Protein AF-A0A2A7B4P8-F1 (afdb_monomer_lite)

Foldseek 3Di:
DDDPVPDDPVVCVVPDDDPVVVVVVVVVVVVDDDQDPVGDPCDPVNVVVVPDPDDDPDPVCPPDD

Secondary structure (DSSP, 8-state):
---GGGS-HHHHHHTSPPHHHHHHHHHHHHS--PPPTTS----HHHHHHTS-SSPP--GGGGS--

Organism: NCBI:txid853

pLDDT: mean 76.45, std 10.88, range [41.94, 91.31]

Structure (mmCIF, N/CA/C/O backbone):
data_AF-A0A2A7B4P8-F1
#
_entry.id   AF-A0A2A7B4P8-F1
#
loop_
_atom_site.group_PDB
_atom_site.id
_atom_site.type_symbol
_atom_site.label_atom_id
_atom_site.label_alt_id
_atom_site.label_comp_id
_atom_site.label_asym_id
_atom_site.label_entity_id
_atom_site.label_seq_id
_atom_site.pdbx_PDB_ins_code
_atom_site.Cartn_x
_atom_site.Cartn_y
_atom_site.Cartn_z
_atom_site.occupancy
_atom_site.B_iso_or_equiv
_atom_site.auth_seq_id
_atom_site.auth_comp_id
_atom_site.auth_asym_id
_atom_site.auth_atom_id
_atom_site.pdbx_PDB_model_num
ATOM 1 N N . MET A 1 1 ? -10.084 -16.133 4.982 1.00 66.44 1 MET A N 1
ATOM 2 C CA . MET A 1 1 ? -10.778 -14.844 4.779 1.00 66.44 1 MET A CA 1
ATOM 3 C C . MET A 1 1 ? -11.702 -14.639 5.968 1.00 66.44 1 MET A C 1
ATOM 5 O O . MET A 1 1 ? -12.516 -15.521 6.212 1.00 66.44 1 MET A O 1
ATOM 9 N N . VAL A 1 2 ? -11.542 -13.569 6.747 1.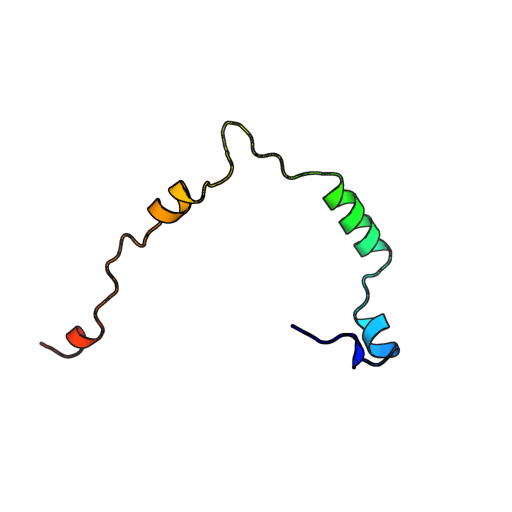00 71.19 2 VAL A N 1
ATOM 10 C CA . VAL A 1 2 ? -12.431 -13.290 7.892 1.00 71.19 2 VAL A CA 1
ATOM 11 C C . VAL A 1 2 ? -13.742 -12.699 7.366 1.00 71.19 2 VAL A C 1
ATOM 13 O O . VAL A 1 2 ? -13.713 -11.830 6.497 1.00 71.19 2 VAL A O 1
ATOM 16 N N . LYS A 1 3 ? -14.891 -13.182 7.853 1.00 77.38 3 LYS A N 1
ATOM 17 C CA . LYS A 1 3 ? -16.217 -12.690 7.451 1.00 77.38 3 LYS A CA 1
ATOM 18 C C . LYS A 1 3 ? -16.646 -11.544 8.364 1.00 77.38 3 LYS A C 1
ATOM 20 O O . LYS A 1 3 ? -17.039 -11.754 9.505 1.00 77.38 3 LYS A O 1
ATOM 25 N N . THR A 1 4 ? -16.603 -10.321 7.852 1.00 75.44 4 THR A N 1
ATOM 26 C CA . THR A 1 4 ? -16.962 -9.110 8.608 1.00 75.44 4 THR A CA 1
ATOM 27 C C . THR A 1 4 ? -18.467 -8.979 8.867 1.00 75.44 4 THR A C 1
ATOM 29 O O . THR A 1 4 ? -18.878 -8.233 9.753 1.00 75.44 4 THR A O 1
ATOM 32 N N . SER A 1 5 ? -19.311 -9.714 8.140 1.00 79.06 5 SER A N 1
ATOM 33 C CA . SER A 1 5 ? -20.768 -9.733 8.319 1.00 79.06 5 SER A CA 1
ATOM 34 C C . SER A 1 5 ? -21.217 -10.327 9.658 1.00 79.06 5 SER A C 1
ATOM 36 O O . SER A 1 5 ? -22.260 -9.929 10.162 1.00 79.06 5 SER A O 1
ATOM 38 N N . GLU A 1 6 ? -20.426 -11.222 10.251 1.00 84.00 6 GLU A N 1
ATOM 39 C CA . GLU A 1 6 ? -20.766 -11.942 11.490 1.00 84.00 6 GLU A CA 1
ATOM 40 C C . GLU A 1 6 ? -20.271 -11.223 12.762 1.00 84.00 6 GLU A C 1
ATOM 42 O O . GLU A 1 6 ? -20.588 -11.644 13.871 1.00 84.00 6 GLU A O 1
ATOM 47 N N . MET A 1 7 ? -19.512 -10.126 12.629 1.00 82.75 7 MET A N 1
ATOM 48 C CA . MET A 1 7 ? -18.968 -9.406 13.786 1.00 82.75 7 MET A CA 1
ATOM 49 C C . MET A 1 7 ? -19.951 -8.379 14.354 1.00 82.75 7 MET A C 1
ATOM 51 O O . MET A 1 7 ? -20.624 -7.660 13.601 1.00 82.75 7 MET A O 1
ATOM 55 N N . SER A 1 8 ? -19.980 -8.280 15.687 1.00 84.62 8 SER A N 1
ATOM 56 C CA . SER A 1 8 ? -20.734 -7.255 16.411 1.00 84.62 8 SER A CA 1
ATOM 57 C C . SER A 1 8 ? -20.239 -5.850 16.056 1.00 84.62 8 SER A C 1
ATOM 59 O O . SER A 1 8 ? -19.118 -5.654 15.583 1.00 84.62 8 SER A O 1
ATOM 61 N N . ILE A 1 9 ? -21.107 -4.857 16.248 1.00 83.62 9 ILE A N 1
ATOM 62 C CA . ILE A 1 9 ? -20.805 -3.456 15.927 1.00 83.62 9 ILE A CA 1
ATOM 63 C C . ILE A 1 9 ? -19.643 -2.943 16.788 1.00 83.62 9 ILE A C 1
ATOM 65 O O . ILE A 1 9 ? -18.764 -2.264 16.271 1.00 83.62 9 ILE A O 1
ATOM 69 N N . GLU A 1 10 ? -19.605 -3.335 18.059 1.00 82.19 10 GLU A N 1
ATOM 70 C CA . GLU A 1 10 ? -18.543 -2.985 19.010 1.00 82.19 10 GLU A CA 1
ATOM 71 C C . GLU A 1 10 ? -17.188 -3.544 18.563 1.00 82.19 10 GLU A C 1
ATOM 73 O O . GLU A 1 10 ? -16.228 -2.795 18.412 1.00 82.19 10 GLU A O 1
ATOM 78 N N . LEU A 1 11 ? -17.136 -4.831 18.201 1.00 83.69 11 LEU A N 1
ATOM 79 C CA . LEU A 1 11 ? -15.906 -5.468 17.727 1.00 83.69 11 LEU A CA 1
ATOM 80 C C . LEU A 1 11 ? -15.404 -4.841 16.415 1.00 83.69 11 LEU A C 1
ATOM 82 O O . LEU A 1 11 ? -14.204 -4.732 16.185 1.00 83.69 11 LEU A O 1
ATOM 86 N N . LYS A 1 12 ? -16.315 -4.390 15.543 1.00 82.12 12 LYS A N 1
ATOM 87 C CA . LYS A 1 12 ? -15.946 -3.647 14.327 1.00 82.12 12 LYS A CA 1
ATOM 88 C C . LYS A 1 12 ? -15.355 -2.278 14.633 1.00 82.12 12 LYS A C 1
ATOM 90 O O . LYS A 1 12 ? -14.510 -1.831 13.869 1.00 82.12 12 LYS A O 1
ATOM 95 N N . GLN A 1 13 ? -15.819 -1.614 15.687 1.00 80.94 13 GLN A N 1
ATOM 96 C CA . GLN A 1 13 ? -15.303 -0.311 16.101 1.00 80.94 13 GLN A CA 1
ATOM 97 C C . GLN A 1 13 ? -13.931 -0.440 16.761 1.00 80.94 13 GLN A C 1
ATOM 99 O O . GLN A 1 13 ? -13.051 0.348 16.443 1.00 80.94 13 GLN A O 1
ATOM 104 N N . GLU A 1 14 ? -13.721 -1.457 17.600 1.00 82.31 14 GLU A N 1
ATOM 105 C CA . GLU A 1 14 ? -12.408 -1.746 18.199 1.00 82.31 14 GLU A CA 1
ATOM 106 C C . GLU A 1 14 ? -11.351 -2.120 17.153 1.00 82.31 14 GLU A C 1
ATOM 108 O O . GLU A 1 14 ? -10.180 -1.785 17.300 1.00 82.31 14 GLU A O 1
ATOM 113 N N . LEU A 1 15 ? -11.762 -2.805 16.084 1.00 82.94 15 LEU A N 1
ATOM 114 C CA . LEU A 1 15 ? -10.881 -3.209 14.986 1.00 82.94 15 LEU A CA 1
ATOM 115 C C . LEU A 1 15 ? -10.770 -2.159 13.871 1.00 82.94 15 LEU A C 1
ATOM 117 O O . LEU A 1 15 ? -10.036 -2.375 12.904 1.00 82.94 15 LEU A O 1
ATOM 121 N N . ALA A 1 16 ? -11.524 -1.061 13.952 1.00 86.31 16 ALA A N 1
ATOM 122 C CA . ALA A 1 16 ? -11.441 0.013 12.976 1.00 86.31 16 ALA A CA 1
ATOM 123 C C . ALA A 1 16 ? -10.195 0.865 13.234 1.00 86.31 16 ALA A C 1
ATOM 125 O O . ALA A 1 16 ? -9.859 1.170 14.375 1.00 86.31 16 ALA A O 1
ATOM 126 N N . PHE A 1 17 ? -9.543 1.295 12.154 1.00 88.94 17 PHE A N 1
ATOM 127 C CA . PHE A 1 17 ? -8.436 2.241 12.237 1.00 88.94 17 PHE A CA 1
ATOM 128 C C . PHE A 1 17 ? -8.878 3.549 12.893 1.00 88.94 17 PHE A C 1
ATOM 130 O O . PHE A 1 17 ? -9.976 4.064 12.646 1.00 88.94 17 PHE A O 1
ATOM 137 N N . THR A 1 18 ? -7.982 4.118 13.687 1.00 91.31 18 THR A N 1
ATOM 138 C CA . THR A 1 18 ? -8.127 5.470 14.210 1.00 91.31 18 THR A CA 1
ATOM 139 C C . THR A 1 18 ? -8.070 6.495 13.072 1.00 91.31 18 THR A C 1
ATOM 141 O O . THR A 1 18 ? -7.607 6.229 11.960 1.00 91.31 18 THR A O 1
ATOM 144 N N . LYS A 1 19 ? -8.554 7.714 13.338 1.00 89.31 19 LYS A N 1
ATOM 145 C CA . LYS A 1 19 ? -8.531 8.799 12.341 1.00 89.31 19 LYS A CA 1
ATOM 146 C C . LYS A 1 19 ? -7.107 9.151 11.895 1.00 89.31 19 LYS A C 1
ATOM 148 O O . LYS A 1 19 ? -6.919 9.533 10.745 1.00 89.31 19 LYS A O 1
ATOM 153 N N . GLU A 1 20 ? -6.138 9.020 12.797 1.00 90.06 20 GLU A N 1
ATOM 154 C CA . GLU A 1 20 ? -4.723 9.286 12.530 1.00 90.06 20 GLU A CA 1
ATOM 155 C C . GLU A 1 20 ? -4.133 8.212 11.609 1.00 90.06 20 GLU A C 1
ATOM 157 O O . GLU A 1 20 ? -3.596 8.545 10.555 1.00 90.06 20 GLU A O 1
ATOM 162 N N . GLU A 1 21 ? -4.357 6.930 11.909 1.00 88.88 21 GLU A N 1
ATOM 163 C CA . GLU A 1 21 ? -3.912 5.812 11.061 1.00 88.88 21 GLU A CA 1
ATOM 164 C C . GLU A 1 21 ? -4.522 5.867 9.650 1.00 88.88 21 GLU A C 1
ATOM 166 O O . GLU A 1 21 ? -3.855 5.562 8.660 1.00 88.88 21 GLU A O 1
ATOM 171 N N . LEU A 1 22 ? -5.784 6.296 9.520 1.00 90.38 22 LEU A N 1
ATOM 172 C CA . LEU A 1 22 ? -6.407 6.503 8.208 1.00 90.38 22 LEU A CA 1
ATOM 173 C C . LEU A 1 22 ? -5.716 7.615 7.408 1.00 90.38 22 LEU A C 1
ATOM 175 O O . LEU A 1 22 ? -5.504 7.452 6.204 1.00 90.38 22 LEU A O 1
ATOM 179 N N . ALA A 1 23 ? -5.341 8.718 8.059 1.00 91.19 23 ALA A N 1
ATOM 180 C CA . ALA A 1 23 ? -4.629 9.816 7.411 1.00 91.19 23 ALA A CA 1
ATOM 181 C C . ALA A 1 23 ? -3.217 9.398 6.966 1.00 91.19 23 ALA A C 1
ATOM 183 O O . ALA A 1 23 ? -2.790 9.746 5.862 1.00 91.19 23 ALA A O 1
ATOM 184 N N . GLU A 1 24 ? -2.516 8.599 7.774 1.00 88.94 24 GLU A N 1
ATOM 185 C CA . GLU A 1 24 ? -1.219 8.019 7.412 1.00 88.94 24 GLU A CA 1
ATOM 186 C C . GLU A 1 24 ? -1.332 7.071 6.212 1.00 88.94 24 GLU A C 1
ATOM 188 O O . GLU A 1 24 ? -0.543 7.167 5.269 1.00 88.94 24 GLU A O 1
ATOM 193 N N . LEU A 1 25 ? -2.353 6.206 6.186 1.00 88.31 25 LEU A N 1
ATOM 194 C CA . LEU A 1 25 ? -2.619 5.324 5.047 1.00 88.31 25 LEU A CA 1
ATOM 195 C C . LEU A 1 25 ? -2.923 6.109 3.763 1.00 88.31 25 LEU A C 1
ATOM 197 O O . LEU A 1 25 ? -2.484 5.715 2.681 1.00 88.31 25 LEU A O 1
ATOM 201 N N . GLU A 1 26 ? -3.670 7.211 3.849 1.00 88.38 26 GLU A N 1
ATOM 202 C CA . GLU A 1 26 ? -3.921 8.088 2.701 1.00 88.38 26 GLU A CA 1
ATOM 203 C C . GLU A 1 26 ? -2.653 8.794 2.212 1.00 88.38 26 GLU A C 1
ATOM 205 O O . GLU A 1 26 ? -2.440 8.899 1.001 1.00 88.38 26 GLU A O 1
ATOM 210 N N . ALA A 1 27 ? -1.804 9.263 3.127 1.00 90.50 27 ALA A N 1
ATOM 211 C CA . ALA A 1 27 ? -0.522 9.872 2.789 1.00 90.50 27 ALA A CA 1
ATOM 212 C C . ALA A 1 27 ? 0.417 8.859 2.117 1.00 90.50 27 ALA A C 1
ATOM 214 O O . ALA A 1 27 ? 0.974 9.152 1.059 1.00 90.50 27 ALA A O 1
ATOM 215 N N . ALA A 1 28 ? 0.515 7.645 2.664 1.00 87.56 28 ALA A N 1
ATOM 216 C CA . ALA A 1 28 ? 1.310 6.563 2.093 1.00 87.56 28 ALA A CA 1
ATOM 217 C C . ALA A 1 28 ? 0.821 6.174 0.690 1.00 87.56 28 ALA A C 1
ATOM 219 O O . ALA A 1 28 ? 1.625 6.002 -0.219 1.00 87.56 28 ALA A O 1
ATOM 220 N N . LYS A 1 29 ? -0.499 6.117 0.461 1.00 87.00 29 LYS A N 1
ATOM 221 C CA . LYS A 1 29 ? -1.065 5.858 -0.877 1.00 87.00 29 LYS A CA 1
ATOM 222 C C . LYS A 1 29 ? -0.714 6.936 -1.905 1.00 87.00 29 LYS A C 1
ATOM 224 O O . LYS A 1 29 ? -0.598 6.621 -3.086 1.00 87.00 29 LYS A O 1
ATOM 229 N N . LYS A 1 30 ? -0.569 8.196 -1.481 1.00 90.81 30 LYS A N 1
ATOM 230 C CA . LYS A 1 30 ? -0.161 9.312 -2.356 1.00 90.81 30 LYS A CA 1
ATOM 231 C C . LYS A 1 30 ? 1.331 9.291 -2.692 1.00 90.81 30 LYS A C 1
ATOM 233 O O . LYS A 1 30 ? 1.731 9.971 -3.631 1.00 90.81 30 LYS A O 1
ATOM 238 N N . MET A 1 31 ? 2.135 8.530 -1.950 1.00 86.06 31 MET A N 1
ATOM 239 C CA . MET A 1 31 ? 3.562 8.330 -2.193 1.00 86.06 31 MET A CA 1
ATOM 240 C C . MET A 1 31 ? 3.780 6.950 -2.834 1.00 86.06 31 MET A C 1
ATOM 242 O O . MET A 1 31 ? 4.053 5.981 -2.124 1.00 86.06 3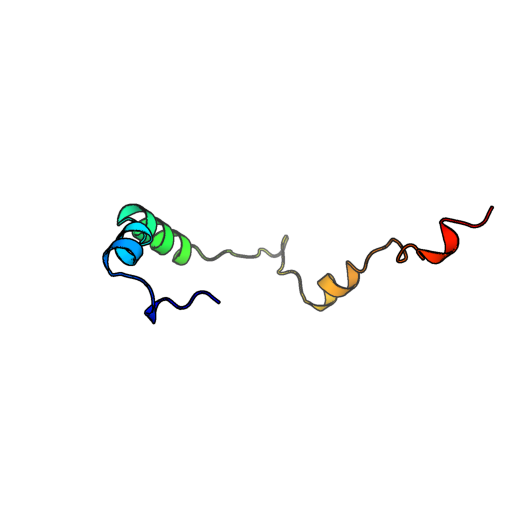1 MET A O 1
ATOM 246 N N . PRO A 1 32 ? 3.623 6.812 -4.165 1.00 81.25 32 PRO A N 1
ATOM 247 C CA . PRO A 1 32 ? 3.833 5.532 -4.825 1.00 81.25 32 PRO A CA 1
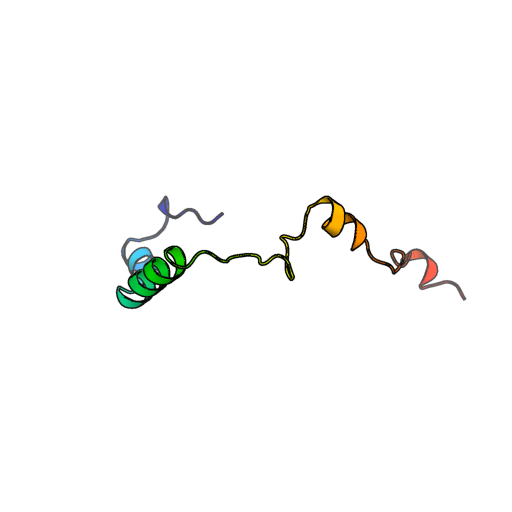ATOM 248 C C . PRO A 1 32 ? 5.277 5.063 -4.629 1.00 81.25 32 PRO A C 1
ATOM 250 O O . PRO A 1 32 ? 6.215 5.853 -4.728 1.00 81.25 32 PRO A O 1
ATOM 253 N N . ILE A 1 33 ? 5.456 3.764 -4.383 1.00 79.06 33 ILE A N 1
ATOM 254 C CA . ILE A 1 33 ? 6.782 3.144 -4.382 1.00 79.06 33 ILE A CA 1
ATOM 255 C C . ILE A 1 33 ? 7.308 3.212 -5.818 1.00 79.06 33 ILE A C 1
ATOM 257 O O . ILE A 1 33 ? 6.795 2.531 -6.703 1.00 79.06 33 ILE A O 1
ATOM 261 N N . THR A 1 34 ? 8.296 4.068 -6.063 1.00 75.69 34 THR A N 1
ATOM 262 C CA . THR A 1 34 ? 8.947 4.187 -7.368 1.00 75.69 34 THR A CA 1
ATOM 263 C C . THR A 1 34 ? 10.131 3.236 -7.435 1.00 75.69 34 THR A C 1
ATOM 265 O O . THR A 1 34 ? 11.053 3.330 -6.625 1.00 75.69 34 THR A O 1
ATOM 268 N N . PHE A 1 35 ? 10.122 2.338 -8.412 1.00 76.38 35 PHE A N 1
ATOM 269 C CA . PHE A 1 35 ? 11.276 1.508 -8.736 1.00 76.38 35 PHE A CA 1
ATOM 270 C C . PHE A 1 35 ? 12.177 2.287 -9.696 1.00 76.38 35 PHE A C 1
ATOM 272 O O . PHE A 1 35 ? 11.745 2.659 -10.787 1.00 76.38 35 PHE A O 1
ATOM 279 N N . ASP A 1 36 ? 13.399 2.584 -9.262 1.00 82.44 36 ASP A N 1
ATOM 280 C CA . ASP A 1 36 ? 14.389 3.294 -10.077 1.00 82.44 36 ASP A CA 1
ATOM 281 C C . ASP A 1 36 ? 15.059 2.342 -11.087 1.00 82.44 36 ASP A C 1
ATOM 283 O O . ASP A 1 36 ? 14.964 1.118 -10.967 1.00 82.44 36 ASP A O 1
ATOM 287 N N . ALA A 1 37 ? 15.783 2.887 -12.064 1.00 78.19 37 ALA A N 1
ATOM 288 C CA . ALA A 1 37 ? 16.585 2.127 -13.020 1.00 78.19 37 ALA A CA 1
ATOM 289 C C . ALA A 1 37 ? 17.602 1.199 -12.326 1.00 78.19 37 ALA A C 1
ATOM 291 O O . ALA A 1 37 ? 17.859 0.095 -12.813 1.00 78.19 37 ALA A O 1
ATOM 292 N N . ASP A 1 38 ? 18.117 1.614 -11.165 1.00 80.19 38 ASP A N 1
ATOM 293 C CA . ASP A 1 38 ? 19.045 0.833 -10.340 1.00 80.19 38 ASP A CA 1
ATOM 294 C C . ASP A 1 38 ? 18.350 -0.263 -9.510 1.00 80.19 38 ASP A C 1
ATOM 296 O O . ASP A 1 38 ? 18.979 -1.251 -9.124 1.00 80.19 38 ASP A O 1
ATOM 300 N N . CYS A 1 39 ? 17.041 -0.136 -9.259 1.00 73.88 39 CYS A N 1
ATOM 301 C CA . CYS A 1 39 ? 16.241 -1.104 -8.506 1.00 73.88 39 CYS A CA 1
ATOM 302 C C . CYS A 1 39 ? 14.919 -1.395 -9.237 1.00 73.88 39 CYS A C 1
ATOM 304 O O . CYS A 1 39 ? 13.849 -1.007 -8.765 1.00 73.88 39 CYS A O 1
ATOM 306 N N . PRO A 1 40 ? 14.977 -2.059 -10.406 1.00 76.06 40 PRO A N 1
ATOM 307 C CA . PRO A 1 40 ? 13.790 -2.360 -11.191 1.00 76.06 40 PRO A CA 1
ATOM 308 C C . PRO A 1 40 ? 12.923 -3.399 -10.479 1.00 76.06 40 PRO A C 1
ATOM 310 O O . PRO A 1 40 ? 13.430 -4.266 -9.757 1.00 76.06 40 PRO A O 1
ATOM 313 N N . GLU A 1 41 ? 11.619 -3.366 -10.750 1.00 75.38 41 GLU A N 1
ATOM 314 C CA . GLU A 1 41 ? 10.694 -4.384 -10.261 1.00 75.38 41 GLU A CA 1
ATOM 315 C C . GLU A 1 41 ? 11.225 -5.794 -10.552 1.00 75.38 41 GLU A C 1
ATOM 317 O O . GLU A 1 41 ? 11.696 -6.117 -11.651 1.00 75.38 41 GLU A O 1
ATOM 322 N N . THR A 1 42 ? 11.171 -6.661 -9.537 1.00 75.19 42 THR A N 1
ATOM 323 C CA . THR A 1 42 ? 11.559 -8.059 -9.715 1.00 75.19 42 THR A CA 1
ATOM 324 C C . THR A 1 42 ? 10.543 -8.725 -10.630 1.00 75.19 42 THR A C 1
ATOM 326 O O . THR A 1 42 ? 9.433 -9.053 -10.218 1.00 75.19 42 THR A O 1
ATOM 329 N N . THR A 1 43 ? 10.927 -8.936 -11.886 1.00 77.50 43 THR A N 1
ATOM 330 C CA . TH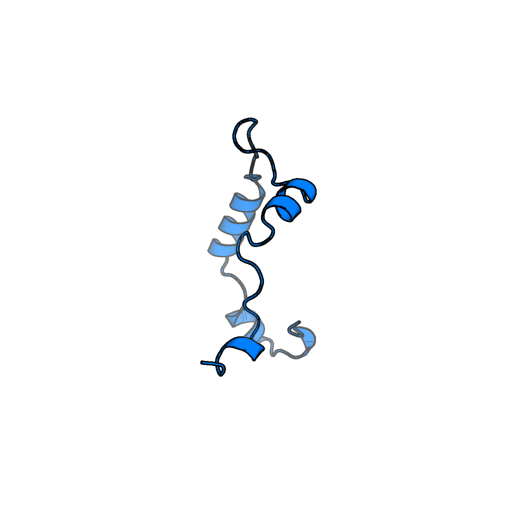R A 1 43 ? 10.070 -9.621 -12.852 1.00 77.50 43 THR A CA 1
ATOM 331 C C . THR A 1 43 ? 9.837 -11.082 -12.439 1.00 77.50 43 THR A C 1
ATOM 333 O O . THR A 1 43 ? 10.715 -11.701 -11.823 1.00 77.50 43 THR A O 1
ATOM 336 N N . PRO A 1 44 ? 8.699 -11.693 -12.815 1.00 71.94 44 PRO A N 1
ATOM 337 C CA . PRO A 1 44 ? 8.445 -13.115 -12.568 1.00 71.94 44 PRO A CA 1
ATOM 338 C C . PRO A 1 44 ? 9.566 -14.026 -13.096 1.00 71.94 44 PRO A C 1
ATOM 340 O O . PRO A 1 44 ? 9.939 -15.007 -12.457 1.00 71.94 44 PRO A O 1
ATOM 343 N N . GLU A 1 45 ? 10.180 -13.663 -14.223 1.00 71.94 45 GLU A N 1
ATOM 344 C CA . GLU A 1 45 ? 11.324 -14.373 -14.805 1.00 71.94 45 GLU A CA 1
ATOM 345 C C . GLU A 1 45 ? 12.573 -14.326 -13.911 1.00 71.94 45 GLU A C 1
ATOM 347 O O . GLU A 1 45 ? 13.298 -15.318 -13.798 1.00 71.94 45 GLU A O 1
ATOM 352 N N . ARG A 1 46 ? 12.826 -13.192 -13.239 1.00 70.06 46 ARG A N 1
ATOM 353 C CA . ARG A 1 46 ? 13.895 -13.067 -12.236 1.00 70.06 46 ARG A CA 1
ATOM 354 C C . ARG A 1 46 ? 13.565 -13.870 -10.982 1.00 70.06 46 ARG A C 1
ATOM 356 O O . ARG A 1 46 ? 14.445 -14.560 -10.477 1.00 70.06 46 ARG A O 1
ATOM 363 N N . ALA A 1 47 ? 12.309 -13.865 -10.531 1.00 71.62 47 ALA A N 1
ATOM 364 C CA . ALA A 1 47 ? 11.853 -14.658 -9.385 1.00 71.62 47 ALA A CA 1
ATOM 365 C C . ALA A 1 47 ? 12.100 -16.168 -9.579 1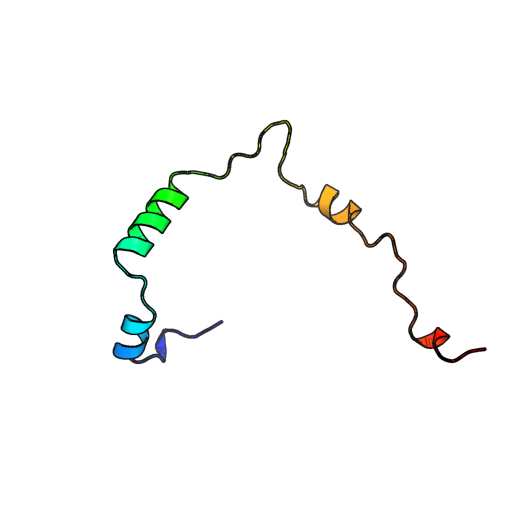.00 71.62 47 ALA A C 1
ATOM 367 O O . ALA A 1 47 ? 12.541 -16.855 -8.659 1.00 71.62 47 ALA A O 1
ATOM 368 N N . VAL A 1 48 ? 11.912 -16.679 -10.802 1.00 68.69 48 VAL A N 1
ATOM 369 C CA . VAL A 1 48 ? 12.211 -18.080 -11.150 1.00 68.69 48 VAL A CA 1
ATOM 370 C C . VAL A 1 48 ? 13.710 -18.398 -11.047 1.00 68.69 48 VAL A C 1
ATOM 372 O O . VAL A 1 48 ? 14.069 -19.529 -10.722 1.00 68.69 48 VAL A O 1
ATOM 375 N N . LYS A 1 49 ? 14.604 -17.424 -11.261 1.00 65.81 49 LYS A N 1
ATOM 376 C CA . LYS A 1 49 ? 16.060 -17.614 -11.105 1.00 65.81 49 LYS A CA 1
ATOM 377 C C . LYS A 1 49 ? 16.504 -17.698 -9.643 1.00 65.81 49 LYS A C 1
ATOM 379 O O . LYS A 1 49 ? 17.541 -18.292 -9.380 1.00 65.81 49 LYS A O 1
ATOM 384 N N . PHE A 1 50 ? 15.696 -17.216 -8.695 1.00 64.75 50 PHE A N 1
ATOM 385 C CA . PHE A 1 50 ? 15.899 -17.453 -7.257 1.00 64.75 50 PHE A CA 1
ATOM 386 C C . PHE A 1 50 ? 15.447 -18.853 -6.805 1.00 64.75 50 PHE A C 1
ATOM 388 O O . PHE A 1 50 ? 15.350 -19.119 -5.603 1.00 64.75 50 PHE A O 1
ATOM 395 N N . ARG A 1 51 ? 15.177 -19.776 -7.747 1.00 65.50 51 ARG A N 1
ATOM 396 C CA . ARG A 1 51 ? 15.054 -21.212 -7.458 1.00 65.50 51 ARG A CA 1
ATOM 397 C C . ARG A 1 51 ? 16.189 -21.631 -6.524 1.00 65.50 51 ARG A C 1
ATOM 399 O O . ARG A 1 51 ? 17.349 -21.321 -6.779 1.00 65.50 51 ARG A O 1
ATOM 406 N N . ARG A 1 52 ? 15.829 -22.310 -5.427 1.00 63.88 52 ARG A N 1
ATOM 407 C CA . ARG A 1 52 ? 16.770 -22.781 -4.400 1.00 63.88 52 ARG A CA 1
ATOM 408 C C . ARG A 1 52 ? 17.999 -23.401 -5.064 1.00 63.88 52 ARG A C 1
ATOM 410 O O . ARG A 1 52 ? 17.891 -24.430 -5.719 1.00 63.88 52 ARG A O 1
ATOM 417 N N . VAL A 1 53 ? 19.156 -22.790 -4.826 1.00 62.78 53 VAL A N 1
ATOM 418 C CA . VAL A 1 53 ? 20.467 -23.328 -5.219 1.00 62.78 53 VAL A CA 1
ATOM 419 C C . VAL A 1 53 ? 20.800 -24.629 -4.488 1.00 62.78 53 VAL A C 1
ATOM 421 O O . VAL A 1 53 ? 21.626 -25.403 -4.955 1.00 62.78 53 VAL A O 1
ATOM 424 N N . ASN A 1 54 ? 20.129 -24.890 -3.362 1.00 58.25 54 ASN A N 1
ATOM 425 C CA . ASN A 1 54 ? 20.209 -26.163 -2.666 1.00 58.25 54 ASN A CA 1
ATOM 426 C C . ASN A 1 54 ? 19.160 -27.128 -3.223 1.00 58.25 54 ASN A C 1
ATOM 428 O O . ASN A 1 54 ? 17.959 -26.837 -3.113 1.00 58.25 54 ASN A O 1
ATOM 432 N N . PRO A 1 55 ? 19.587 -28.291 -3.749 1.00 70.69 55 PRO A N 1
ATOM 433 C CA . PRO A 1 55 ? 18.680 -29.382 -4.046 1.00 70.69 55 PRO A CA 1
ATOM 434 C C . PRO A 1 55 ? 17.789 -29.663 -2.829 1.00 70.69 55 PRO A C 1
ATOM 436 O O . PRO A 1 55 ? 18.255 -29.559 -1.686 1.00 70.69 55 PRO A O 1
ATOM 439 N N . PRO A 1 56 ? 16.504 -29.999 -3.028 1.00 72.69 56 PRO A N 1
ATOM 440 C CA . PRO A 1 56 ? 15.667 -30.442 -1.926 1.00 72.69 56 PRO A CA 1
ATOM 441 C C . PRO A 1 56 ? 16.357 -31.631 -1.254 1.00 72.69 56 PRO A C 1
ATOM 443 O O . PRO A 1 56 ? 16.628 -32.638 -1.902 1.00 72.69 56 PRO A O 1
ATOM 446 N N . ARG A 1 57 ? 16.683 -31.498 0.040 1.00 71.31 57 ARG A N 1
ATOM 447 C CA . ARG A 1 57 ? 17.261 -32.603 0.814 1.00 71.31 57 ARG A CA 1
ATOM 448 C C . ARG A 1 57 ? 16.291 -33.774 0.748 1.00 71.31 57 ARG A C 1
ATOM 450 O O . ARG A 1 57 ? 15.179 -33.680 1.274 1.00 71.31 57 ARG A O 1
ATOM 457 N N . ASN A 1 58 ? 16.711 -34.850 0.096 1.00 72.31 58 ASN A N 1
ATOM 458 C CA . ASN A 1 58 ? 15.948 -36.078 0.054 1.00 72.31 58 ASN A CA 1
ATOM 459 C C . ASN A 1 58 ? 15.881 -36.615 1.491 1.00 72.31 58 ASN A C 1
ATOM 461 O O . ASN A 1 58 ? 16.908 -36.872 2.116 1.00 72.31 58 ASN A O 1
ATOM 465 N N . ARG A 1 59 ? 14.681 -36.700 2.075 1.00 65.25 59 ARG A N 1
ATOM 466 C CA . ARG A 1 59 ? 14.527 -37.165 3.468 1.00 65.25 59 ARG A CA 1
ATOM 467 C C . ARG A 1 59 ? 14.807 -38.664 3.620 1.00 65.25 59 ARG A C 1
ATOM 469 O O . ARG A 1 59 ? 14.925 -39.130 4.745 1.00 65.25 59 ARG A O 1
ATOM 476 N N . MET A 1 60 ? 14.908 -39.393 2.507 1.00 60.25 60 MET A N 1
ATOM 477 C CA . MET A 1 60 ? 15.192 -40.830 2.485 1.00 60.25 60 MET A CA 1
ATOM 478 C C . MET A 1 60 ? 16.640 -41.163 2.867 1.00 60.25 60 MET A C 1
ATOM 480 O O . MET A 1 60 ? 16.877 -42.236 3.404 1.00 60.25 60 MET A O 1
ATOM 484 N N . ASP A 1 61 ? 17.577 -40.223 2.708 1.00 56.84 61 ASP A N 1
ATOM 485 C CA . ASP A 1 61 ? 19.004 -40.465 2.976 1.00 56.84 61 ASP A CA 1
ATOM 486 C C . ASP A 1 61 ? 19.415 -40.098 4.418 1.00 56.84 61 ASP A C 1
ATOM 488 O O . ASP A 1 61 ? 20.584 -40.179 4.782 1.00 56.84 61 ASP A O 1
ATOM 492 N N . ALA A 1 62 ? 18.470 -39.674 5.269 1.00 57.59 62 ALA A N 1
ATOM 493 C CA . ALA A 1 62 ? 18.758 -39.291 6.657 1.00 57.59 62 ALA A CA 1
ATOM 494 C C . ALA A 1 62 ? 18.913 -40.492 7.619 1.00 57.59 62 ALA A C 1
ATOM 496 O O . ALA A 1 62 ? 19.266 -40.294 8.780 1.00 57.59 62 ALA A O 1
ATOM 497 N N . HIS A 1 63 ? 18.693 -41.720 7.138 1.00 57.50 63 HIS A N 1
ATOM 498 C CA . HIS A 1 63 ? 18.976 -42.966 7.853 1.00 57.50 63 HIS A CA 1
ATOM 499 C C . HIS A 1 63 ? 19.602 -43.982 6.891 1.00 57.50 63 HIS A C 1
ATOM 501 O O . HIS A 1 63 ? 18.918 -44.868 6.385 1.00 57.50 63 HIS A O 1
ATOM 507 N N . GLY A 1 64 ? 20.895 -43.838 6.600 1.00 54.06 64 GLY A N 1
ATOM 508 C CA . GLY A 1 64 ? 21.567 -44.729 5.655 1.00 54.06 64 GLY A CA 1
ATOM 509 C C . GLY A 1 64 ? 23.078 -44.547 5.556 1.00 54.06 64 GLY A C 1
ATOM 510 O O . GLY A 1 64 ? 23.562 -44.326 4.453 1.00 54.06 64 GLY A O 1
ATOM 511 N N . ALA A 1 65 ? 23.781 -44.601 6.693 1.00 41.94 65 ALA A N 1
ATOM 512 C CA . ALA A 1 65 ? 25.151 -45.110 6.895 1.00 41.94 65 ALA A CA 1
ATOM 513 C C . ALA A 1 65 ? 25.612 -44.759 8.315 1.00 41.94 65 ALA A C 1
ATOM 515 O O . ALA A 1 65 ? 25.533 -43.561 8.674 1.00 41.94 65 ALA A O 1
#

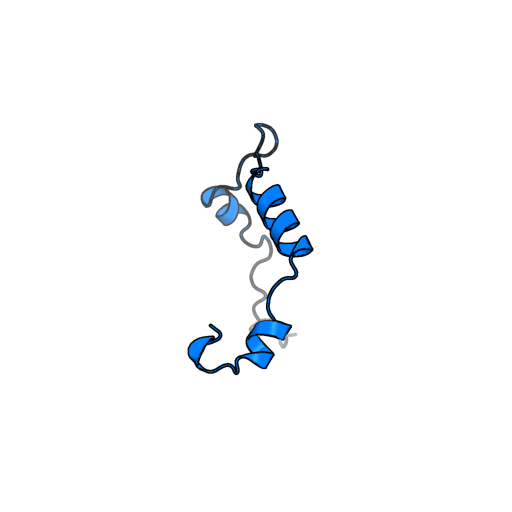Sequence (65 aa):
MVKTSEMSIELKQELAFTKEELAELEAAKKMPITFDADCPETTPERAVKFRRVNPPRNRMDAHGA

Radius of gyration: 23.16 Å; chains: 1; bounding box: 46×55×34 Å